Protein AF-A0A917K3A1-F1 (afdb_monomer)

Solvent-accessible surface area (backbone atoms only — not comparable to full-atom values): 6262 Å² total; per-residue (Å²): 129,63,49,69,59,51,55,51,52,44,35,72,72,70,45,47,66,42,64,54,45,58,83,72,63,44,71,78,52,56,69,62,37,50,51,62,28,53,80,51,60,37,42,48,59,26,20,41,42,78,35,59,71,73,63,29,78,86,44,46,67,66,44,49,56,52,48,48,56,41,50,54,48,23,47,69,58,72,21,90,44,73,48,80,41,73,59,67,42,37,44,94,85,80,64,48,77,75,49,73,90,68,90,57,100,90,60

InterPro domains:
  IPR013022 Xylose isomerase-like, TIM barrel domain [PF01261] (7-92)
  IPR036237 Xylose isomerase-like superfamily [SSF51658] (1-90)

Sequence (107 aa):
MPWARFLDEVAEAGYSWIELGPYGYLPTDPARLTEEAARRGLRVSAGTVFTGLHRGPSVWESTWEHVGRVAELTRAMGAKHLVVIPSFWRDDKTAEILEPPELTGAQ

Foldseek 3Di:
DQVLVVLVVCLVVPDAEDAPPDPPSADLPLVVNLVSSVVSNHAYAEYEAEAQCLQDPVCVVVSVVRVVSRCVSCVSRVYDYYHYHYDDCADPPPRHGNHDPDRDPVD

Secondary structure (DSSP, 8-state):
--HHHHHHHHHHTT--EEE--STTTS-SSHHHHHHHHHTTT-EEEEEEEEE-GGG-GGGHHHHHHHHHHHHHHHHHTT--EEEEEEPPSB-TTT--B-S-SS--TT-

Mean predicted aligned error: 3.38 Å

pLDDT: mean 95.15, std 5.13, range [63.84, 98.75]

Structure (mmCIF, N/CA/C/O backbone):
data_AF-A0A917K3A1-F1
#
_entry.id   AF-A0A917K3A1-F1
#
loop_
_atom_site.group_PDB
_atom_site.id
_atom_site.type_symbol
_atom_site.label_atom_id
_atom_site.label_alt_id
_atom_site.label_comp_id
_atom_site.label_asym_id
_atom_site.label_entity_id
_atom_site.label_seq_id
_atom_site.pdbx_PDB_ins_code
_atom_site.Cartn_x
_atom_site.Cartn_y
_atom_site.Cartn_z
_atom_site.occupancy
_atom_site.B_iso_or_equiv
_atom_site.auth_seq_id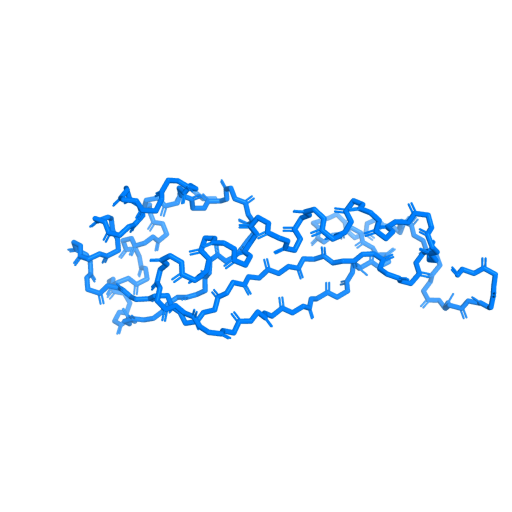
_atom_site.auth_comp_id
_atom_site.auth_asym_id
_atom_site.auth_atom_id
_atom_site.pdbx_PDB_model_num
ATOM 1 N N . MET A 1 1 ? -13.101 -0.082 -8.786 1.00 89.62 1 MET A N 1
ATOM 2 C CA . MET A 1 1 ? -14.116 0.044 -7.716 1.00 89.62 1 MET A CA 1
ATOM 3 C C . MET A 1 1 ? -13.712 1.168 -6.771 1.00 89.62 1 MET A C 1
ATOM 5 O O . MET A 1 1 ? -12.532 1.203 -6.442 1.00 89.62 1 MET A O 1
ATOM 9 N N . PRO A 1 2 ? -14.612 2.076 -6.350 1.00 97.00 2 PRO A N 1
ATOM 10 C CA . PRO A 1 2 ? -14.287 3.105 -5.356 1.00 97.00 2 PRO A CA 1
ATOM 11 C C . PRO A 1 2 ? -13.756 2.484 -4.058 1.00 97.00 2 PRO A C 1
ATOM 13 O O . PRO A 1 2 ? -14.303 1.486 -3.597 1.00 97.00 2 PRO A O 1
ATOM 16 N N . TRP A 1 3 ? -12.716 3.067 -3.463 1.00 97.88 3 TRP A N 1
ATOM 17 C CA . TRP A 1 3 ? -12.057 2.489 -2.285 1.00 97.88 3 TRP A CA 1
ATOM 18 C C . TRP A 1 3 ? -12.981 2.360 -1.067 1.00 97.88 3 TRP A C 1
ATOM 20 O O . TRP A 1 3 ? -12.847 1.414 -0.304 1.00 97.88 3 TRP A O 1
ATOM 30 N N . ALA A 1 4 ? -13.943 3.271 -0.888 1.00 98.19 4 ALA A N 1
ATOM 31 C CA . ALA A 1 4 ? -14.861 3.209 0.252 1.00 98.19 4 ALA A CA 1
ATOM 32 C C . ALA A 1 4 ? -15.706 1.931 0.201 1.00 98.19 4 ALA A C 1
ATOM 34 O O . ALA A 1 4 ? -15.787 1.206 1.187 1.00 98.19 4 ALA A O 1
ATOM 35 N N . ARG A 1 5 ? -16.214 1.609 -0.998 1.00 98.56 5 ARG A N 1
ATOM 36 C CA . ARG A 1 5 ? -16.954 0.376 -1.266 1.00 98.56 5 ARG A CA 1
ATOM 37 C C . ARG A 1 5 ? -16.095 -0.866 -1.027 1.00 98.56 5 ARG A C 1
ATOM 39 O O . ARG A 1 5 ? -16.583 -1.816 -0.439 1.00 98.56 5 ARG A O 1
ATOM 46 N N . PHE A 1 6 ? -14.824 -0.847 -1.436 1.00 98.19 6 PHE A N 1
ATOM 47 C CA . PHE A 1 6 ? -13.888 -1.933 -1.124 1.00 98.19 6 PHE A CA 1
ATOM 48 C C . PHE A 1 6 ? -13.779 -2.179 0.384 1.00 98.19 6 PHE A C 1
ATOM 50 O O . PHE A 1 6 ? -13.911 -3.316 0.823 1.00 98.19 6 PHE A O 1
ATOM 57 N N . LEU A 1 7 ? -13.562 -1.125 1.176 1.00 98.44 7 LEU A N 1
ATOM 58 C CA . LEU A 1 7 ? -13.431 -1.272 2.625 1.00 98.44 7 LEU A CA 1
ATOM 59 C C . LEU A 1 7 ? -14.729 -1.786 3.264 1.00 98.44 7 LEU A C 1
ATOM 61 O O . LEU A 1 7 ? -14.659 -2.613 4.169 1.00 98.44 7 LEU A O 1
ATOM 65 N N . ASP A 1 8 ? -15.891 -1.314 2.799 1.00 98.62 8 ASP A N 1
ATOM 66 C CA . ASP A 1 8 ? -17.197 -1.804 3.259 1.00 98.62 8 ASP A CA 1
ATOM 67 C C . ASP A 1 8 ? -17.361 -3.304 2.969 1.00 98.62 8 ASP A C 1
ATOM 69 O O . ASP A 1 8 ? -17.620 -4.080 3.885 1.00 98.62 8 ASP A O 1
ATOM 73 N N . GLU A 1 9 ? -17.135 -3.724 1.722 1.00 98.56 9 GLU A N 1
ATOM 74 C CA . GLU A 1 9 ? -17.326 -5.116 1.291 1.00 98.56 9 GLU A CA 1
ATOM 75 C C . GLU A 1 9 ? -16.333 -6.081 1.960 1.00 98.56 9 GLU A C 1
ATOM 77 O O . GLU A 1 9 ? -16.701 -7.197 2.324 1.00 98.56 9 GLU A O 1
ATOM 82 N N . VAL A 1 10 ? -15.078 -5.668 2.172 1.00 98.25 10 VAL A N 1
ATOM 83 C CA . VAL A 1 10 ? -14.084 -6.498 2.877 1.00 98.25 10 VAL A CA 1
ATOM 84 C C . VAL A 1 10 ? -14.471 -6.710 4.341 1.00 98.25 10 VAL A C 1
ATOM 86 O O . VAL A 1 10 ? -14.327 -7.820 4.860 1.00 98.25 10 VAL A O 1
ATOM 89 N N . ALA A 1 11 ? -14.972 -5.666 5.002 1.00 98.56 11 ALA A N 1
ATOM 90 C CA . ALA A 1 11 ? -15.450 -5.771 6.374 1.00 98.56 11 ALA A CA 1
ATOM 91 C C . ALA A 1 11 ? -16.726 -6.626 6.466 1.00 98.56 11 ALA A C 1
ATOM 93 O O . ALA A 1 11 ? -16.821 -7.483 7.343 1.00 98.56 11 ALA A O 1
ATOM 94 N N . GLU A 1 12 ? -17.673 -6.453 5.537 1.00 98.56 12 GLU A N 1
ATOM 95 C CA . GLU A 1 12 ? -18.893 -7.271 5.441 1.00 98.56 12 GLU A CA 1
ATOM 96 C C . GLU A 1 12 ? -18.573 -8.757 5.224 1.00 98.56 12 GLU A C 1
ATOM 98 O O . GLU A 1 12 ? -19.203 -9.627 5.824 1.00 98.56 12 GLU A O 1
ATOM 103 N N . ALA A 1 13 ? -17.533 -9.056 4.443 1.00 98.50 13 ALA A N 1
ATOM 104 C CA . ALA A 1 13 ? -17.035 -10.414 4.242 1.00 98.50 13 ALA A CA 1
ATOM 105 C C . ALA A 1 13 ? -16.343 -11.024 5.484 1.00 98.50 13 ALA A C 1
ATOM 107 O O . ALA A 1 13 ? -15.969 -12.198 5.460 1.00 98.50 13 ALA A O 1
ATOM 108 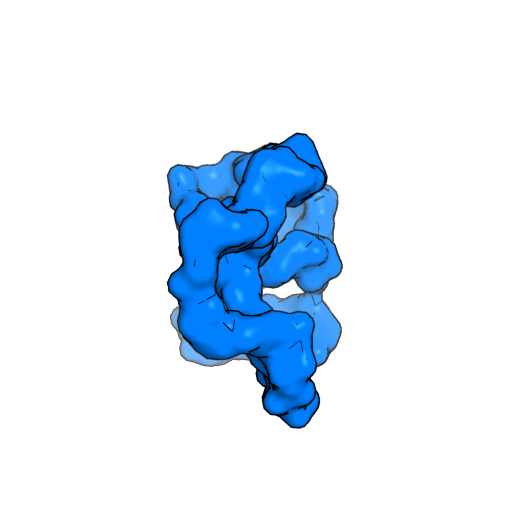N N . GLY A 1 14 ? -16.175 -10.265 6.574 1.00 98.50 14 GLY A N 1
ATOM 109 C CA . GLY A 1 14 ? -15.638 -10.745 7.852 1.00 98.50 14 GLY A CA 1
ATOM 110 C C . GLY A 1 14 ? -14.116 -10.653 7.993 1.00 98.50 14 GLY A C 1
ATOM 111 O O . GLY A 1 14 ? -13.553 -11.200 8.946 1.00 98.50 14 GLY A O 1
ATOM 112 N N . TYR A 1 15 ? -13.427 -9.968 7.078 1.00 98.56 15 TYR A N 1
ATOM 113 C CA . TYR A 1 15 ? -11.990 -9.734 7.206 1.00 98.56 15 TYR A CA 1
ATOM 114 C C . TYR A 1 15 ? -11.697 -8.577 8.164 1.00 98.56 15 TYR A C 1
ATOM 116 O O . TYR A 1 15 ? -12.412 -7.583 8.218 1.00 98.56 15 TYR A O 1
ATOM 124 N N . SER A 1 16 ? -10.587 -8.692 8.893 1.00 98.31 16 SER A N 1
ATOM 125 C CA . SER A 1 16 ? -10.077 -7.650 9.802 1.00 98.31 16 SER A CA 1
ATOM 126 C C . SER A 1 16 ? -8.749 -7.040 9.343 1.00 98.31 16 SER A C 1
ATOM 128 O O . SER A 1 16 ? -8.247 -6.104 9.965 1.00 98.31 16 SER A O 1
ATOM 130 N N . TRP A 1 17 ? -8.172 -7.552 8.252 1.00 98.25 17 TRP A N 1
ATOM 131 C CA . TRP A 1 17 ? -6.879 -7.122 7.729 1.00 98.25 17 TRP A CA 1
ATOM 132 C C . TRP A 1 17 ? -6.921 -6.933 6.219 1.00 98.25 17 TRP A C 1
ATOM 134 O O . TRP A 1 17 ? -7.514 -7.742 5.508 1.00 98.25 17 TRP A O 1
ATOM 144 N N . ILE A 1 18 ? -6.241 -5.889 5.751 1.00 97.69 18 ILE A N 1
ATOM 145 C CA . ILE A 1 18 ? -6.028 -5.579 4.336 1.00 97.69 18 ILE A CA 1
ATOM 146 C C . ILE A 1 18 ? -4.569 -5.209 4.077 1.00 97.69 18 ILE A C 1
ATOM 148 O O . ILE A 1 18 ? -3.850 -4.783 4.982 1.00 97.69 18 ILE A O 1
ATOM 152 N N . GLU A 1 19 ? -4.157 -5.292 2.817 1.00 97.06 19 GLU A N 1
ATOM 153 C CA . GLU A 1 19 ? -2.980 -4.576 2.325 1.00 97.06 19 GLU A CA 1
ATOM 154 C C . GLU A 1 19 ? -3.390 -3.224 1.729 1.00 97.06 19 GLU A C 1
ATOM 156 O O . GLU A 1 19 ? -4.539 -3.040 1.321 1.00 97.06 19 GLU A O 1
ATOM 161 N N . LEU A 1 20 ? -2.452 -2.272 1.657 1.00 96.75 20 LEU A N 1
ATOM 162 C CA . LEU A 1 20 ? -2.722 -0.954 1.061 1.00 96.75 20 LEU A CA 1
ATOM 163 C C . LEU A 1 20 ? -3.061 -1.025 -0.435 1.00 96.75 20 LEU A C 1
ATOM 165 O O . LEU A 1 20 ? -3.718 -0.123 -0.956 1.00 96.75 20 LEU A O 1
ATOM 169 N N . GLY A 1 21 ? -2.600 -2.076 -1.121 1.00 93.50 21 GLY A N 1
ATOM 170 C CA . GLY A 1 21 ? -2.680 -2.172 -2.572 1.00 93.50 21 GLY A CA 1
ATOM 171 C C . GLY A 1 21 ? -1.856 -1.077 -3.267 1.00 93.50 21 GLY A C 1
ATOM 172 O O . GLY A 1 21 ? -0.909 -0.544 -2.678 1.00 93.50 21 GLY A O 1
ATOM 173 N N . PRO A 1 22 ? -2.188 -0.735 -4.526 1.00 92.38 22 PRO A N 1
ATOM 174 C CA . PRO A 1 22 ? -1.493 0.313 -5.268 1.00 92.38 22 PRO A CA 1
ATOM 175 C C . PRO A 1 22 ? -1.571 1.671 -4.560 1.00 92.38 22 PRO A C 1
ATOM 177 O O . PRO A 1 22 ? -2.645 2.103 -4.133 1.00 92.38 22 PRO A O 1
ATOM 180 N N . TYR A 1 23 ? -0.441 2.377 -4.479 1.00 94.94 23 TYR A N 1
ATOM 181 C CA . TYR A 1 23 ? -0.385 3.696 -3.847 1.00 94.94 23 TYR A CA 1
ATOM 182 C C . TYR A 1 23 ? -1.384 4.671 -4.491 1.00 94.94 23 TYR A C 1
ATOM 184 O O . TYR A 1 23 ? -1.404 4.838 -5.710 1.00 94.94 23 TYR A O 1
ATOM 192 N N . GLY A 1 24 ? -2.205 5.325 -3.666 1.00 95.75 24 GLY A N 1
ATOM 193 C CA . GLY A 1 24 ? -3.256 6.241 -4.117 1.00 95.75 24 GLY A CA 1
ATOM 194 C C . GLY A 1 24 ? -4.609 5.587 -4.414 1.00 95.75 24 GLY A C 1
ATOM 195 O O . GLY A 1 24 ? -5.573 6.311 -4.655 1.00 95.75 24 GLY A O 1
ATOM 196 N N . TYR A 1 25 ? -4.722 4.252 -4.366 1.00 96.44 25 TYR A N 1
ATOM 197 C CA . TYR A 1 25 ? -6.029 3.590 -4.394 1.00 96.44 25 TYR A CA 1
ATOM 198 C C . TYR A 1 25 ? -6.832 3.901 -3.122 1.00 96.44 25 TYR A C 1
ATOM 200 O O . TYR A 1 25 ? -7.959 4.393 -3.199 1.00 96.44 25 TYR A O 1
ATOM 208 N N . LEU A 1 26 ? -6.225 3.651 -1.957 1.00 98.00 26 LEU A N 1
ATOM 209 C CA . LEU A 1 26 ? -6.709 4.116 -0.656 1.00 98.00 26 LEU A CA 1
ATOM 210 C C . LEU A 1 26 ? -6.239 5.564 -0.391 1.00 98.00 26 LEU A C 1
ATOM 212 O O . LEU A 1 26 ? -5.263 6.010 -1.003 1.00 98.00 26 LEU A O 1
ATOM 216 N N . PRO A 1 27 ? -6.885 6.305 0.534 1.00 98.19 27 PRO A N 1
ATOM 217 C CA . PRO A 1 27 ? -6.396 7.609 0.976 1.00 98.19 27 PRO A CA 1
ATOM 218 C C . PRO A 1 27 ? -4.922 7.581 1.400 1.00 98.19 27 PRO A C 1
ATOM 220 O O . PRO A 1 27 ? -4.505 6.714 2.162 1.00 98.19 27 PRO A O 1
ATOM 223 N N . THR A 1 28 ? -4.142 8.557 0.935 1.00 98.00 28 THR A N 1
ATOM 224 C CA . THR A 1 28 ? -2.714 8.685 1.276 1.00 98.00 28 THR A CA 1
ATOM 225 C C . THR A 1 28 ? -2.459 9.552 2.505 1.00 98.00 28 THR A C 1
ATOM 227 O O . THR A 1 28 ? -1.336 9.593 2.990 1.00 98.00 28 THR A O 1
ATOM 230 N N . ASP A 1 29 ? -3.481 10.255 3.002 1.00 98.38 29 ASP A N 1
ATOM 231 C CA . ASP A 1 29 ? -3.444 10.905 4.312 1.00 98.38 29 ASP A CA 1
ATOM 232 C C . ASP A 1 29 ? -3.614 9.830 5.404 1.00 98.38 29 ASP A C 1
ATOM 234 O O . ASP A 1 29 ? -4.691 9.220 5.483 1.00 98.38 29 ASP A O 1
ATOM 238 N N . PRO A 1 30 ? -2.595 9.589 6.251 1.00 98.25 30 PRO A N 1
ATOM 239 C CA . PRO A 1 30 ? -2.658 8.550 7.272 1.00 98.25 30 PRO A CA 1
ATOM 240 C C . PRO A 1 30 ? -3.777 8.754 8.294 1.00 98.25 30 PRO A C 1
ATOM 242 O O . PRO A 1 30 ? -4.336 7.768 8.776 1.00 98.25 30 PRO A O 1
ATOM 245 N N . ALA A 1 31 ? -4.126 10.002 8.627 1.00 98.38 31 ALA A N 1
ATOM 246 C CA . ALA A 1 31 ? -5.181 10.281 9.599 1.00 98.38 31 ALA A CA 1
ATOM 247 C C . ALA A 1 31 ? -6.540 9.833 9.051 1.00 98.38 31 ALA A C 1
ATOM 249 O O . ALA A 1 31 ? -7.260 9.067 9.694 1.00 98.38 31 ALA A O 1
ATOM 250 N N . ARG A 1 32 ? -6.830 10.223 7.806 1.00 98.56 32 ARG A N 1
ATOM 251 C CA . ARG A 1 32 ? -8.044 9.812 7.098 1.00 98.56 32 ARG A CA 1
ATOM 252 C C . ARG A 1 32 ? -8.115 8.299 6.903 1.00 98.56 32 ARG A C 1
ATOM 254 O O . ARG A 1 32 ? -9.171 7.706 7.104 1.00 98.56 32 ARG A O 1
ATOM 261 N N . LEU A 1 33 ? -7.013 7.668 6.495 1.00 98.50 33 LEU A N 1
ATOM 262 C CA . LEU A 1 33 ? -6.995 6.220 6.288 1.00 98.50 33 LEU A CA 1
ATOM 263 C C . LEU A 1 33 ? -7.204 5.458 7.605 1.00 98.50 33 LEU A C 1
ATOM 265 O O . LEU A 1 33 ? -7.930 4.465 7.629 1.00 98.50 33 LEU A O 1
ATOM 269 N N . THR A 1 34 ? -6.622 5.948 8.702 1.00 98.44 34 THR A N 1
ATOM 270 C CA . THR A 1 34 ? -6.822 5.383 10.044 1.00 98.44 34 THR A CA 1
ATOM 271 C C . THR A 1 34 ? -8.286 5.445 10.462 1.00 98.44 34 THR A C 1
ATOM 273 O O . THR A 1 34 ? -8.826 4.433 10.903 1.00 98.44 34 THR A O 1
ATOM 276 N N . GLU A 1 35 ? -8.946 6.591 10.288 1.00 98.56 35 GLU A N 1
ATOM 277 C CA . GLU A 1 35 ? -10.368 6.754 10.609 1.00 98.56 35 GLU A CA 1
ATOM 278 C C . GLU A 1 35 ? -11.252 5.795 9.795 1.00 98.56 35 GLU A C 1
ATOM 280 O O . GLU A 1 35 ? -12.074 5.062 10.353 1.00 98.56 35 GLU A O 1
ATOM 285 N N . GLU A 1 36 ? -11.050 5.749 8.476 1.00 98.56 36 GLU A N 1
ATOM 286 C CA . GLU A 1 36 ? -11.850 4.915 7.575 1.00 98.56 36 GLU A CA 1
ATOM 287 C C . GLU A 1 36 ? -11.663 3.413 7.834 1.00 98.56 36 GLU A C 1
ATOM 289 O O . GLU A 1 36 ? -12.636 2.653 7.759 1.00 98.56 36 GLU A O 1
ATOM 294 N N . ALA A 1 37 ? -10.443 2.979 8.162 1.00 98.38 37 ALA A N 1
ATOM 295 C CA . ALA A 1 37 ? -10.160 1.596 8.534 1.00 98.38 37 ALA A CA 1
ATOM 296 C C . ALA A 1 37 ? -10.758 1.252 9.910 1.00 98.38 37 ALA A C 1
ATOM 298 O O . ALA A 1 37 ? -11.455 0.244 10.048 1.00 98.38 37 ALA A O 1
ATOM 299 N N . ALA A 1 38 ? -10.563 2.117 10.911 1.00 98.19 38 ALA A N 1
ATOM 300 C CA . ALA A 1 38 ? -11.041 1.896 12.274 1.00 98.19 38 ALA A CA 1
ATOM 301 C C . ALA A 1 38 ? -12.570 1.811 12.354 1.00 98.19 38 ALA A C 1
ATOM 303 O O . ALA A 1 38 ? -13.090 0.926 13.035 1.00 98.19 38 ALA A O 1
ATOM 304 N N . ARG A 1 39 ? -13.299 2.652 11.601 1.00 98.38 39 ARG A N 1
ATOM 305 C CA . ARG A 1 39 ? -14.774 2.609 11.527 1.00 98.38 39 ARG A CA 1
ATOM 306 C C . ARG A 1 39 ? -15.310 1.234 11.110 1.00 98.38 39 ARG A C 1
ATOM 308 O O . ARG A 1 39 ? -16.444 0.897 11.430 1.00 98.38 39 ARG A O 1
ATOM 315 N N . ARG A 1 40 ? -14.497 0.449 10.402 1.00 98.56 40 ARG A N 1
ATOM 316 C CA . ARG A 1 40 ? -14.840 -0.873 9.863 1.00 98.56 40 ARG A CA 1
ATOM 317 C C . ARG A 1 40 ? -14.144 -2.025 10.584 1.00 98.56 40 ARG A C 1
ATOM 319 O O . ARG A 1 40 ? -14.262 -3.164 10.155 1.00 98.56 40 ARG A O 1
ATOM 326 N N . GLY A 1 41 ? -13.391 -1.743 11.649 1.00 98.44 41 GLY A N 1
ATOM 327 C CA . GLY A 1 41 ? -12.597 -2.758 12.345 1.00 98.44 41 GLY A CA 1
ATOM 328 C C . GLY A 1 41 ? -11.452 -3.338 11.504 1.00 98.44 41 GLY A C 1
ATOM 329 O O . GLY A 1 41 ? -10.984 -4.439 11.792 1.00 98.44 41 GLY A O 1
ATOM 330 N N . LEU A 1 42 ? -10.999 -2.615 10.475 1.00 98.75 42 LEU A N 1
ATOM 331 C CA . LEU A 1 42 ? -9.923 -3.039 9.584 1.00 98.75 42 LEU A CA 1
ATOM 332 C C . LEU A 1 42 ? -8.561 -2.541 10.070 1.00 98.75 42 LEU A C 1
ATOM 334 O O . LEU A 1 42 ? -8.427 -1.462 10.651 1.00 98.75 42 LEU A O 1
ATOM 338 N N . ARG A 1 43 ? -7.526 -3.327 9.778 1.00 98.38 43 ARG A N 1
ATOM 339 C CA . ARG A 1 43 ? -6.117 -3.015 10.040 1.00 98.38 43 ARG A CA 1
ATOM 340 C C . ARG A 1 43 ? -5.285 -3.257 8.786 1.00 98.38 43 ARG A C 1
ATOM 342 O O . ARG A 1 43 ? -5.631 -4.090 7.955 1.00 98.38 43 ARG A O 1
ATOM 349 N N . VAL A 1 44 ? -4.166 -2.553 8.664 1.00 98.25 44 VAL A N 1
ATOM 350 C CA . VAL A 1 44 ? -3.242 -2.725 7.535 1.00 98.25 44 VAL A CA 1
ATOM 351 C C . VAL A 1 44 ? -2.136 -3.698 7.929 1.00 98.25 44 VAL A C 1
ATOM 353 O O . VAL A 1 44 ? -1.478 -3.497 8.949 1.00 98.25 44 VAL A O 1
ATOM 356 N N . SER A 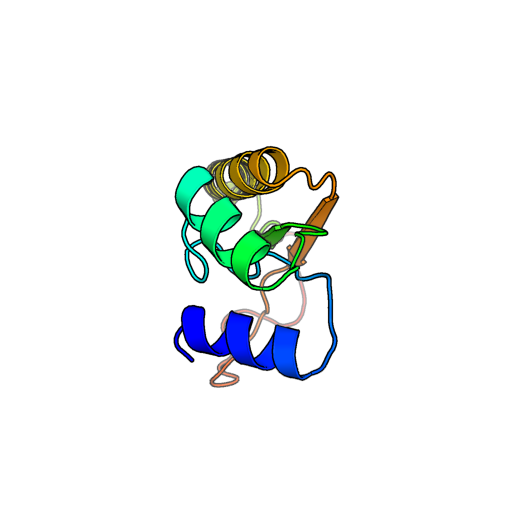1 45 ? -1.928 -4.754 7.143 1.00 97.94 45 SER A N 1
ATOM 357 C CA . SER A 1 45 ? -0.870 -5.754 7.369 1.00 97.94 45 SER A CA 1
ATOM 358 C C . SER A 1 45 ? 0.440 -5.402 6.657 1.00 97.94 45 SER A C 1
ATOM 360 O O . SER A 1 45 ? 1.522 -5.647 7.204 1.00 97.94 45 SER A O 1
ATOM 362 N N . ALA A 1 46 ? 0.346 -4.820 5.458 1.00 98.19 46 ALA A N 1
ATOM 363 C CA . ALA A 1 46 ? 1.474 -4.475 4.599 1.00 98.19 46 ALA A CA 1
ATOM 364 C C . ALA A 1 46 ? 1.118 -3.392 3.563 1.00 98.19 46 ALA A C 1
ATOM 366 O O . ALA A 1 46 ? -0.056 -3.144 3.269 1.00 98.19 46 ALA A O 1
ATOM 367 N N . GLY A 1 47 ? 2.151 -2.768 2.994 1.00 97.75 47 GLY A N 1
ATOM 368 C CA . GLY A 1 47 ? 2.050 -1.971 1.769 1.00 97.75 47 GLY A CA 1
ATOM 369 C C . GLY A 1 47 ? 2.510 -2.757 0.546 1.00 97.75 47 GLY A C 1
ATOM 370 O O . GLY A 1 47 ? 3.352 -3.644 0.667 1.00 97.75 47 GLY A O 1
ATOM 371 N N . THR A 1 48 ? 1.998 -2.411 -0.632 1.00 95.50 48 THR A N 1
ATOM 372 C CA . THR A 1 48 ? 2.337 -3.085 -1.893 1.00 95.50 48 THR A CA 1
ATOM 373 C C . THR A 1 48 ? 3.089 -2.127 -2.813 1.00 95.50 48 THR A C 1
ATOM 375 O O . THR A 1 48 ? 2.683 -0.978 -2.986 1.00 95.50 48 THR A O 1
ATOM 378 N N . VAL A 1 49 ? 4.177 -2.596 -3.423 1.00 95.19 49 VAL A N 1
ATOM 379 C CA . VAL A 1 49 ? 4.997 -1.828 -4.367 1.00 95.19 49 VAL A CA 1
ATOM 380 C C . VAL A 1 49 ? 5.181 -2.628 -5.649 1.00 95.19 49 VAL A C 1
ATOM 382 O O . VAL A 1 49 ? 5.593 -3.785 -5.595 1.00 95.19 49 VAL A O 1
ATOM 385 N N . PHE A 1 50 ? 4.952 -1.991 -6.797 1.00 92.62 50 PHE A N 1
ATOM 386 C CA . PHE A 1 50 ? 5.366 -2.518 -8.096 1.00 92.62 50 PHE A CA 1
ATOM 387 C C . PHE A 1 50 ? 6.683 -1.871 -8.517 1.00 92.62 50 PHE A C 1
ATOM 389 O O . PHE A 1 50 ? 6.815 -0.648 -8.460 1.00 92.62 50 PHE A O 1
ATOM 396 N N . THR A 1 51 ? 7.667 -2.672 -8.926 1.00 93.44 51 THR A N 1
ATOM 397 C CA . THR A 1 51 ? 8.996 -2.166 -9.306 1.00 93.44 51 THR A CA 1
ATOM 398 C C . THR A 1 51 ? 9.426 -2.678 -10.671 1.00 93.44 51 THR A C 1
ATOM 400 O O . THR A 1 51 ? 9.063 -3.773 -11.085 1.00 93.44 51 THR A O 1
ATOM 403 N N . GLY A 1 52 ? 10.183 -1.872 -11.410 1.00 92.69 52 GLY A N 1
ATOM 404 C CA . GLY A 1 52 ? 10.740 -2.245 -12.714 1.00 92.69 52 GLY A CA 1
ATOM 405 C C . GLY A 1 52 ? 12.232 -2.541 -12.647 1.00 92.69 52 GLY A C 1
ATOM 406 O O . GLY A 1 52 ? 12.926 -2.239 -13.607 1.00 92.69 52 GLY A O 1
ATOM 407 N N . LEU A 1 53 ? 12.743 -3.029 -11.507 1.00 92.75 53 LEU A N 1
ATOM 408 C CA . LEU A 1 53 ? 14.187 -3.101 -11.222 1.00 92.75 53 LEU A CA 1
ATOM 409 C C . LEU A 1 53 ? 14.989 -3.901 -12.260 1.00 92.75 53 LEU A C 1
ATOM 411 O O . LEU A 1 53 ? 16.181 -3.663 -12.417 1.00 92.75 53 LEU A O 1
ATOM 415 N N . HIS A 1 54 ? 14.342 -4.809 -12.995 1.00 91.12 54 HIS A N 1
ATOM 416 C CA . HIS A 1 54 ? 14.944 -5.545 -14.108 1.00 91.12 54 HIS A CA 1
ATOM 417 C C . HIS A 1 54 ? 15.263 -4.683 -15.334 1.00 91.12 54 HIS A C 1
ATOM 419 O O . HIS A 1 54 ? 15.899 -5.185 -16.242 1.00 91.12 54 HIS A O 1
ATOM 425 N N . ARG A 1 55 ? 14.828 -3.419 -15.385 1.00 90.56 55 ARG A N 1
ATOM 426 C CA . ARG A 1 55 ? 15.141 -2.450 -16.457 1.00 90.56 55 ARG A CA 1
ATOM 427 C C . ARG A 1 55 ? 16.426 -1.654 -16.178 1.00 90.56 55 ARG A C 1
ATOM 429 O O . ARG A 1 55 ? 16.667 -0.604 -16.783 1.00 90.56 55 ARG A O 1
ATOM 436 N N . GLY A 1 56 ? 17.200 -2.115 -15.201 1.00 91.31 56 GLY A N 1
ATOM 437 C CA . GLY A 1 56 ? 18.527 -1.610 -14.903 1.00 91.31 56 GLY A CA 1
ATOM 438 C C . GLY A 1 56 ? 18.552 -0.309 -14.097 1.00 91.31 56 GLY A C 1
ATOM 439 O O . GLY A 1 56 ? 17.532 0.164 -13.587 1.00 91.31 56 GLY A O 1
ATOM 440 N N . PRO A 1 57 ? 19.736 0.317 -13.968 1.00 93.31 57 PRO A N 1
ATOM 441 C CA . PRO A 1 57 ? 19.957 1.454 -13.068 1.00 93.31 57 PRO A CA 1
ATOM 442 C C . PRO A 1 57 ? 19.094 2.687 -13.363 1.00 93.31 57 PRO A C 1
ATOM 444 O O . PRO A 1 57 ? 18.863 3.504 -12.474 1.00 93.31 57 PRO A O 1
ATOM 447 N N . SER A 1 58 ? 18.601 2.822 -14.597 1.00 93.31 58 SER A N 1
ATOM 448 C CA . SER A 1 58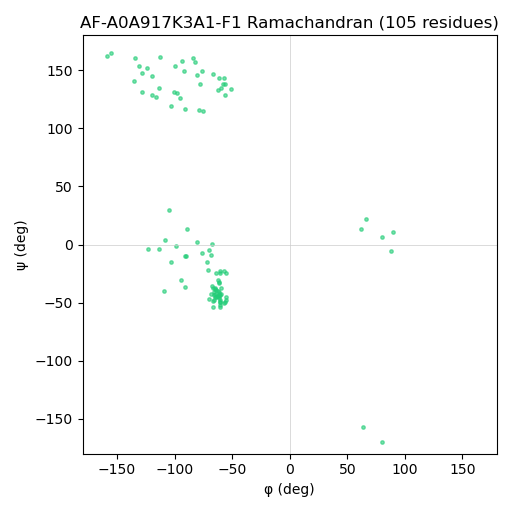 ? 17.810 3.976 -15.041 1.00 93.31 58 SER A CA 1
ATOM 449 C C . SER A 1 58 ? 16.512 4.182 -14.248 1.00 93.31 58 SER A C 1
ATOM 451 O O . SER A 1 58 ? 16.026 5.308 -14.159 1.00 93.31 58 SER A O 1
ATOM 453 N N . VAL A 1 59 ? 15.968 3.120 -13.640 1.00 94.25 59 VAL A N 1
ATOM 454 C CA . VAL A 1 59 ? 14.718 3.177 -12.863 1.00 94.25 59 VAL A CA 1
ATOM 455 C C . VAL A 1 59 ? 14.934 3.283 -11.352 1.00 94.25 59 VAL A C 1
ATOM 457 O O . VAL A 1 59 ? 13.956 3.314 -10.605 1.00 94.25 59 VAL A O 1
ATOM 460 N N . TRP A 1 60 ? 16.183 3.292 -10.876 1.00 94.62 60 TRP A N 1
ATOM 461 C CA . TRP A 1 60 ? 16.483 3.176 -9.446 1.00 94.62 60 TRP A CA 1
ATOM 462 C C . TRP A 1 60 ? 15.876 4.317 -8.627 1.00 94.62 60 TRP A C 1
ATOM 464 O O . TRP A 1 60 ? 15.116 4.064 -7.695 1.00 94.62 60 TRP A O 1
ATOM 474 N N . GLU A 1 61 ? 16.151 5.564 -9.012 1.00 97.31 61 GLU A N 1
ATOM 475 C CA . GLU A 1 61 ? 15.710 6.750 -8.266 1.00 97.31 61 GLU A CA 1
ATOM 476 C C . GLU A 1 61 ? 14.181 6.846 -8.184 1.00 97.31 61 GLU A C 1
ATOM 478 O O . GLU A 1 61 ? 13.619 7.020 -7.102 1.00 97.31 61 GLU A O 1
ATOM 483 N N . SER A 1 62 ? 13.482 6.643 -9.306 1.00 95.69 62 SER A N 1
ATOM 484 C CA . SER A 1 62 ? 12.015 6.679 -9.332 1.00 95.69 62 SER A CA 1
ATOM 485 C C . SER A 1 62 ? 11.392 5.510 -8.562 1.00 95.69 62 SER A C 1
ATOM 487 O O . SER A 1 62 ? 10.371 5.681 -7.889 1.00 95.69 62 SER A O 1
ATOM 489 N N . THR A 1 63 ? 12.023 4.331 -8.604 1.00 96.25 63 THR A N 1
ATOM 490 C CA . THR A 1 63 ? 11.612 3.176 -7.796 1.00 96.25 63 THR A CA 1
ATOM 491 C C . THR A 1 63 ? 11.777 3.476 -6.311 1.00 96.25 63 THR A C 1
ATOM 493 O O . THR A 1 63 ? 10.864 3.208 -5.532 1.00 96.25 63 THR A O 1
ATOM 496 N N . TRP A 1 64 ? 12.907 4.061 -5.911 1.00 96.56 64 TRP A N 1
ATOM 497 C CA . TRP A 1 64 ? 13.185 4.389 -4.517 1.00 96.56 64 TRP A CA 1
ATOM 498 C C . TRP A 1 64 ? 12.220 5.443 -3.967 1.00 96.56 64 TRP A C 1
ATOM 500 O O . TRP A 1 64 ? 11.676 5.262 -2.878 1.00 96.56 64 TRP A O 1
ATOM 510 N N . GLU A 1 65 ? 11.919 6.493 -4.737 1.00 97.25 65 GLU A N 1
ATOM 511 C CA . GLU A 1 65 ? 10.912 7.494 -4.364 1.00 97.25 65 GLU A CA 1
ATOM 512 C C . GLU A 1 65 ? 9.524 6.857 -4.169 1.00 97.25 65 GLU A C 1
ATOM 514 O O . GLU A 1 65 ? 8.803 7.155 -3.209 1.00 97.25 65 GLU A O 1
ATOM 519 N N . HIS A 1 66 ? 9.132 5.944 -5.064 1.00 96.19 66 HIS A N 1
ATOM 520 C CA . HIS A 1 66 ? 7.864 5.231 -4.947 1.00 96.19 66 HIS A CA 1
ATOM 521 C C . HIS A 1 66 ? 7.822 4.316 -3.713 1.00 96.19 66 HIS A C 1
ATOM 523 O O . HIS A 1 66 ? 6.872 4.400 -2.930 1.00 96.19 66 HIS A O 1
ATOM 529 N N . VAL A 1 67 ? 8.866 3.505 -3.498 1.00 97.12 67 VAL A N 1
ATOM 530 C CA . VAL A 1 67 ? 9.023 2.658 -2.303 1.00 97.12 67 VAL A CA 1
ATOM 531 C C . VAL A 1 67 ? 8.949 3.506 -1.035 1.00 97.12 67 VAL A C 1
ATOM 533 O O . VAL A 1 67 ? 8.235 3.132 -0.108 1.00 97.12 67 VAL A O 1
ATOM 536 N N . GLY A 1 68 ? 9.629 4.656 -1.003 1.00 97.75 68 GLY A N 1
ATOM 537 C CA . GLY A 1 68 ? 9.647 5.573 0.136 1.00 97.75 68 GLY A CA 1
ATOM 538 C C . GLY A 1 68 ? 8.248 6.034 0.536 1.00 97.75 68 GLY A C 1
ATOM 539 O O . GLY A 1 68 ? 7.854 5.871 1.690 1.00 97.75 68 GLY A O 1
ATOM 540 N N . ARG A 1 69 ? 7.446 6.504 -0.428 1.00 97.81 69 ARG A N 1
ATOM 541 C CA . ARG A 1 69 ? 6.058 6.932 -0.172 1.00 97.81 69 ARG A CA 1
ATOM 542 C C . ARG A 1 69 ? 5.181 5.802 0.369 1.00 97.81 69 ARG A C 1
ATOM 544 O O . ARG A 1 69 ? 4.423 6.000 1.319 1.00 97.81 69 ARG A O 1
ATOM 551 N N . VAL A 1 70 ? 5.298 4.600 -0.201 1.00 98.12 70 VAL A N 1
ATOM 552 C CA . VAL A 1 70 ? 4.547 3.430 0.285 1.00 98.12 70 VAL A CA 1
ATOM 553 C C . VAL A 1 70 ? 5.007 3.044 1.691 1.00 98.12 70 VAL A C 1
ATOM 555 O O . VAL A 1 70 ? 4.169 2.783 2.554 1.00 98.12 70 VAL A O 1
ATOM 558 N N . ALA A 1 71 ? 6.315 3.043 1.952 1.00 98.12 71 ALA A N 1
ATOM 559 C CA . ALA A 1 71 ? 6.894 2.720 3.253 1.00 98.12 71 ALA A CA 1
ATOM 560 C C . ALA A 1 71 ? 6.436 3.694 4.346 1.00 98.12 71 ALA A C 1
ATOM 562 O O . ALA A 1 71 ? 6.082 3.263 5.445 1.00 98.12 71 ALA A O 1
ATOM 563 N N . GLU A 1 72 ? 6.400 4.993 4.046 1.00 98.38 72 GLU A N 1
ATOM 564 C CA . GLU A 1 72 ? 5.935 6.028 4.969 1.00 98.38 72 GLU A CA 1
ATOM 565 C C . GLU A 1 72 ? 4.476 5.821 5.373 1.00 98.38 72 GLU A C 1
ATOM 567 O O . GLU A 1 72 ? 4.178 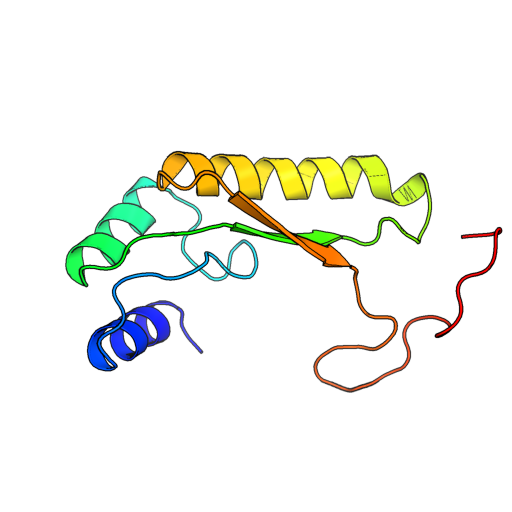5.792 6.571 1.00 98.38 72 GLU A O 1
ATOM 572 N N . LEU A 1 73 ? 3.585 5.605 4.398 1.00 98.56 73 LEU A N 1
ATOM 573 C CA . LEU A 1 73 ? 2.173 5.331 4.668 1.00 98.56 73 LEU A CA 1
ATOM 574 C C . LEU A 1 73 ? 1.994 4.005 5.418 1.00 98.56 73 LEU A C 1
ATOM 576 O O . LEU A 1 73 ? 1.293 3.953 6.423 1.00 98.56 73 LEU A O 1
ATOM 580 N N . THR A 1 74 ? 2.681 2.944 4.988 1.00 98.44 74 THR A N 1
ATOM 581 C CA . THR A 1 74 ? 2.649 1.618 5.634 1.00 98.44 74 THR A CA 1
ATOM 582 C C . THR A 1 74 ? 3.030 1.712 7.108 1.00 98.44 74 THR A C 1
ATOM 584 O O . THR A 1 74 ? 2.312 1.207 7.974 1.00 98.44 74 THR A O 1
ATOM 587 N N . ARG A 1 75 ? 4.125 2.422 7.405 1.00 98.56 75 ARG A N 1
ATOM 588 C CA . ARG A 1 75 ? 4.576 2.677 8.774 1.00 98.56 75 ARG A CA 1
ATOM 589 C C . ARG A 1 75 ? 3.542 3.476 9.560 1.00 98.56 75 ARG A C 1
ATOM 591 O O . ARG A 1 75 ? 3.274 3.136 10.709 1.00 98.56 75 ARG A O 1
ATOM 598 N N . ALA A 1 76 ? 2.970 4.524 8.965 1.00 98.38 76 ALA A N 1
ATOM 599 C CA . ALA A 1 76 ? 1.960 5.353 9.620 1.00 98.38 76 ALA A CA 1
ATOM 600 C C . ALA A 1 76 ? 0.690 4.559 9.974 1.00 98.38 76 ALA A C 1
ATOM 602 O O . ALA A 1 76 ? 0.076 4.817 11.004 1.00 98.38 76 ALA A O 1
ATOM 603 N N . MET A 1 77 ? 0.362 3.532 9.187 1.00 98.25 77 MET A N 1
ATOM 604 C CA . MET A 1 77 ? -0.733 2.595 9.463 1.00 98.25 77 MET A CA 1
ATOM 605 C C . MET A 1 77 ? -0.375 1.485 10.471 1.00 98.25 77 MET A C 1
ATOM 607 O O . MET A 1 77 ? -1.195 0.610 10.749 1.00 98.25 77 MET A O 1
ATOM 611 N N . GLY A 1 78 ? 0.842 1.494 11.028 1.00 97.69 78 GLY A N 1
ATOM 612 C CA . GLY A 1 78 ? 1.313 0.516 12.014 1.00 97.69 78 GLY A CA 1
ATOM 613 C C . GLY A 1 78 ? 1.777 -0.823 11.428 1.00 97.69 78 GLY A C 1
ATOM 614 O O . GLY A 1 78 ? 2.094 -1.744 12.187 1.00 97.69 78 GLY A O 1
ATOM 615 N N . ALA A 1 79 ? 1.841 -0.942 10.100 1.00 98.00 79 ALA A N 1
ATOM 616 C CA . ALA A 1 79 ? 2.360 -2.116 9.410 1.00 98.00 79 ALA A CA 1
ATOM 617 C C . ALA A 1 79 ? 3.896 -2.081 9.315 1.00 98.00 79 ALA A C 1
ATOM 619 O O . ALA A 1 79 ? 4.528 -1.027 9.393 1.00 98.00 79 ALA A O 1
ATOM 620 N N . LYS A 1 80 ? 4.507 -3.262 9.158 1.00 97.38 80 LYS A N 1
ATOM 621 C CA . LYS A 1 80 ? 5.975 -3.443 9.164 1.00 97.38 80 LYS A CA 1
ATOM 622 C C . LYS A 1 80 ? 6.532 -4.099 7.903 1.00 97.38 80 LYS A C 1
ATOM 624 O O . LYS A 1 80 ? 7.743 -4.260 7.797 1.00 97.38 80 LYS A O 1
ATOM 629 N N . HIS A 1 81 ? 5.666 -4.499 6.977 1.00 97.88 81 HIS A N 1
ATOM 630 C CA . HIS A 1 81 ? 6.049 -5.269 5.800 1.00 97.88 81 HIS A CA 1
ATOM 631 C C . HIS A 1 81 ? 5.706 -4.509 4.524 1.00 97.88 81 HIS A C 1
ATOM 633 O O . HIS A 1 81 ? 4.685 -3.823 4.45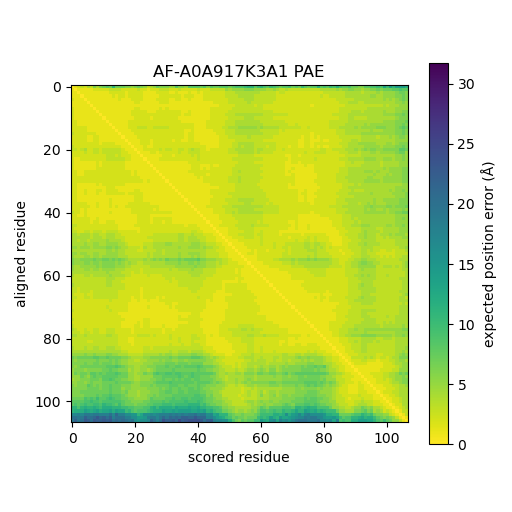0 1.00 97.88 81 HIS A O 1
ATOM 639 N N . LEU A 1 82 ? 6.561 -4.675 3.520 1.00 97.69 82 LEU A N 1
ATOM 640 C CA . LEU A 1 82 ? 6.315 -4.253 2.151 1.00 97.69 82 LEU A CA 1
ATOM 641 C C . LEU A 1 82 ? 6.352 -5.485 1.255 1.00 97.69 82 LEU A C 1
ATOM 643 O O . LEU A 1 82 ? 7.314 -6.252 1.294 1.00 97.69 82 LEU A O 1
ATOM 647 N N . VAL A 1 83 ? 5.313 -5.652 0.448 1.00 96.25 83 VAL A N 1
ATOM 648 C CA . VAL A 1 83 ? 5.257 -6.648 -0.618 1.00 96.25 83 VAL A CA 1
ATOM 649 C C . VAL A 1 83 ? 5.789 -5.991 -1.884 1.00 96.25 83 VAL A C 1
ATOM 651 O O . VAL A 1 83 ? 5.212 -5.021 -2.374 1.00 96.25 83 VAL A O 1
ATOM 654 N N . VAL A 1 84 ? 6.905 -6.502 -2.399 1.00 94.31 84 VAL A N 1
ATOM 655 C CA . VAL A 1 84 ? 7.547 -5.996 -3.617 1.00 94.31 84 VAL A CA 1
ATOM 656 C C . VAL A 1 84 ? 7.241 -6.949 -4.762 1.00 94.31 84 VAL A C 1
ATOM 658 O O . VAL A 1 84 ? 7.604 -8.123 -4.712 1.00 94.31 84 VAL A O 1
ATOM 661 N N . ILE A 1 85 ? 6.575 -6.433 -5.790 1.00 93.00 85 ILE A N 1
ATOM 662 C CA . ILE A 1 85 ? 6.130 -7.188 -6.959 1.00 93.00 85 ILE A CA 1
ATOM 663 C C . ILE A 1 85 ? 6.869 -6.638 -8.187 1.00 93.00 85 ILE A C 1
ATOM 665 O O . ILE A 1 85 ? 6.851 -5.425 -8.414 1.00 93.00 85 ILE A O 1
ATOM 669 N N . PRO A 1 86 ? 7.544 -7.478 -8.985 1.00 90.94 86 PRO A N 1
ATOM 670 C CA . PRO A 1 86 ? 8.140 -7.021 -10.232 1.00 90.94 86 PRO A CA 1
ATOM 671 C C . PRO A 1 86 ? 7.050 -6.626 -11.233 1.00 90.94 86 PRO A C 1
ATOM 673 O O . PRO A 1 86 ? 5.969 -7.215 -11.272 1.00 90.94 86 PRO A O 1
ATOM 676 N N . SER A 1 87 ? 7.344 -5.627 -12.059 1.00 90.06 87 SER A N 1
ATOM 677 C CA . SER A 1 87 ? 6.473 -5.236 -13.163 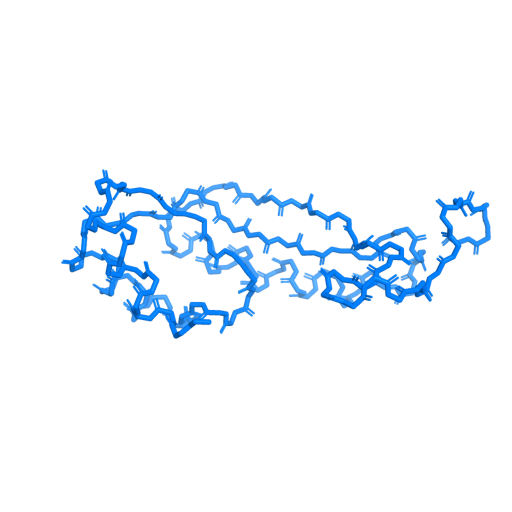1.00 90.06 87 SER A CA 1
ATOM 678 C C . SER A 1 87 ? 6.342 -6.399 -14.134 1.00 90.06 87 SER A C 1
ATOM 680 O O . SER A 1 87 ? 7.296 -7.136 -14.384 1.00 90.06 87 SER A O 1
ATOM 682 N N . PHE A 1 88 ? 5.150 -6.550 -14.690 1.00 91.25 88 PHE A N 1
ATOM 683 C CA . PHE A 1 88 ? 4.887 -7.572 -15.683 1.00 91.25 88 PHE A CA 1
ATOM 684 C C . PHE A 1 88 ? 5.462 -7.168 -17.042 1.00 91.25 88 PHE A C 1
ATOM 686 O O . PHE A 1 88 ? 5.464 -5.993 -17.404 1.00 91.25 88 PHE A O 1
ATOM 693 N N . TRP A 1 89 ? 5.864 -8.172 -17.821 1.00 92.25 89 TRP A N 1
ATOM 694 C CA . TRP A 1 89 ? 6.246 -7.992 -19.222 1.00 92.25 89 TRP A CA 1
ATOM 695 C C . TRP A 1 89 ? 5.034 -7.810 -20.157 1.00 92.25 89 TRP A C 1
ATOM 697 O O . TRP A 1 89 ? 5.181 -7.508 -21.340 1.00 92.25 89 TRP A O 1
ATOM 707 N N . ARG A 1 90 ? 3.822 -7.984 -19.616 1.00 93.94 90 ARG A N 1
ATOM 708 C CA . ARG A 1 90 ? 2.541 -7.706 -20.269 1.00 93.94 90 ARG A CA 1
ATOM 709 C C . ARG A 1 90 ? 1.722 -6.742 -19.434 1.00 93.94 90 ARG A C 1
ATOM 711 O O . ARG A 1 90 ? 1.817 -6.768 -18.212 1.00 93.94 90 ARG A O 1
ATOM 718 N N . ASP A 1 91 ? 0.865 -5.973 -20.080 1.00 91.44 91 ASP A N 1
ATOM 719 C CA . ASP A 1 91 ? -0.141 -5.173 -19.396 1.00 91.44 91 ASP A CA 1
ATOM 720 C C . ASP A 1 91 ? -1.121 -6.082 -18.628 1.00 91.44 91 ASP A C 1
ATOM 722 O O . ASP A 1 91 ? -1.610 -7.088 -19.152 1.00 91.44 91 ASP A O 1
ATOM 726 N N . ASP A 1 92 ? -1.399 -5.739 -17.370 1.00 85.38 92 ASP A N 1
ATOM 727 C CA . ASP A 1 92 ? -2.180 -6.559 -16.437 1.00 85.38 92 ASP A CA 1
ATOM 728 C C . ASP A 1 92 ? -3.677 -6.612 -16.777 1.00 85.38 92 ASP A C 1
ATOM 730 O O . ASP A 1 92 ? -4.392 -7.487 -16.284 1.00 85.38 92 ASP A O 1
ATOM 734 N N . LYS A 1 93 ? -4.158 -5.703 -17.635 1.00 87.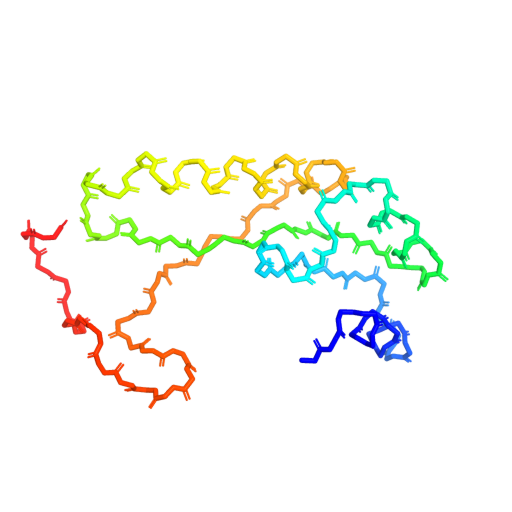62 93 LYS A N 1
ATOM 735 C CA . LYS A 1 93 ? -5.578 -5.576 -17.993 1.00 87.62 93 LYS A CA 1
ATOM 736 C C . LYS A 1 93 ? -5.871 -6.022 -19.415 1.00 87.62 93 LYS A C 1
ATOM 738 O O . LYS A 1 93 ? -6.912 -6.625 -19.665 1.00 87.62 93 LYS A O 1
ATOM 743 N N . THR A 1 94 ? -4.985 -5.692 -20.345 1.00 95.06 94 THR A N 1
ATOM 744 C CA . THR A 1 94 ? -5.170 -5.895 -21.788 1.00 95.06 94 THR A CA 1
ATOM 745 C C . THR A 1 94 ? -4.390 -7.089 -22.325 1.00 95.06 94 THR A C 1
ATOM 747 O O . THR A 1 94 ? -4.686 -7.556 -23.422 1.00 95.06 94 THR A O 1
ATOM 750 N N . ALA A 1 95 ? -3.420 -7.600 -21.556 1.00 93.06 95 ALA A N 1
ATOM 751 C CA . ALA A 1 95 ? -2.468 -8.627 -21.971 1.00 93.06 95 ALA A CA 1
ATOM 752 C C . ALA A 1 95 ? -1.551 -8.227 -23.146 1.00 93.06 95 ALA A C 1
ATOM 754 O O . ALA A 1 95 ? -0.874 -9.097 -23.702 1.00 93.06 95 ALA A O 1
ATOM 755 N N . GLU A 1 96 ? -1.491 -6.937 -23.501 1.00 96.50 96 GLU A N 1
ATOM 756 C CA . GLU A 1 96 ? -0.522 -6.404 -24.463 1.00 96.50 96 GLU A CA 1
ATOM 757 C C . GLU A 1 96 ? 0.910 -6.699 -24.000 1.00 96.50 96 GLU A C 1
ATOM 759 O O . GLU A 1 96 ? 1.222 -6.580 -22.818 1.00 96.50 96 GLU A O 1
ATOM 764 N N . ILE A 1 97 ? 1.788 -7.095 -24.923 1.00 94.94 97 ILE A N 1
ATOM 765 C CA . ILE A 1 97 ? 3.205 -7.341 -24.634 1.00 94.94 97 ILE A CA 1
ATOM 766 C C . ILE A 1 97 ? 3.930 -5.993 -24.566 1.00 94.94 97 ILE A C 1
ATOM 768 O O . ILE A 1 97 ? 4.020 -5.295 -25.571 1.00 94.94 97 ILE A O 1
ATOM 772 N N . LEU A 1 98 ? 4.463 -5.651 -23.391 1.00 92.62 98 LEU A N 1
ATOM 773 C CA . LEU A 1 98 ? 5.169 -4.390 -23.132 1.00 92.62 98 LEU A CA 1
ATOM 774 C C . LEU A 1 98 ? 6.687 -4.529 -23.302 1.00 92.62 98 LEU A C 1
ATOM 776 O O . LEU A 1 98 ? 7.371 -3.571 -23.654 1.00 92.62 98 LEU A O 1
ATOM 780 N N . GLU A 1 99 ? 7.218 -5.719 -23.034 1.00 91.50 99 GLU A N 1
ATOM 781 C CA . GLU A 1 99 ? 8.643 -6.043 -23.115 1.00 91.50 99 GLU A CA 1
ATOM 782 C C . GLU A 1 99 ? 8.836 -7.556 -23.357 1.00 91.50 99 GLU A C 1
ATOM 784 O O . GLU A 1 99 ? 7.881 -8.327 -23.208 1.00 91.50 99 GLU A O 1
ATOM 789 N N . PRO A 1 100 ? 10.036 -8.007 -23.774 1.00 92.00 100 PRO A N 1
ATOM 790 C CA . PRO A 1 100 ? 10.312 -9.427 -23.978 1.00 92.00 100 PRO A CA 1
ATOM 791 C C . PRO A 1 100 ? 10.069 -10.263 -22.707 1.00 92.00 100 PRO A C 1
ATOM 793 O O . PRO A 1 100 ? 10.382 -9.799 -21.608 1.00 92.00 100 PRO A O 1
ATOM 796 N N . PRO A 1 101 ? 9.545 -11.498 -22.831 1.00 90.94 101 PRO A N 1
ATOM 797 C CA . PRO A 1 101 ? 9.315 -12.370 -21.681 1.00 90.94 101 PRO A CA 1
ATOM 798 C C . PRO A 1 101 ? 10.613 -12.919 -21.069 1.00 90.94 101 PRO A C 1
ATOM 800 O O . PRO A 1 101 ? 10.620 -13.305 -19.899 1.00 90.94 101 PRO A O 1
ATOM 803 N N . GLU A 1 102 ? 11.708 -12.946 -21.831 1.00 90.38 102 GLU A N 1
ATOM 804 C CA . GLU A 1 102 ? 13.033 -13.335 -21.358 1.00 90.38 102 GLU A CA 1
ATOM 805 C C . GLU A 1 102 ? 13.923 -12.116 -21.081 1.00 90.38 102 GLU A C 1
ATOM 807 O O . GLU A 1 102 ? 14.087 -11.239 -21.931 1.00 90.38 102 GLU A O 1
ATOM 812 N N . LEU A 1 103 ? 14.557 -12.098 -19.904 1.00 86.19 103 LEU A N 1
ATOM 813 C CA . LEU A 1 103 ? 15.563 -11.094 -19.562 1.00 86.19 103 LEU A CA 1
ATOM 814 C C . LEU A 1 103 ? 16.908 -11.415 -20.220 1.00 86.19 103 LEU A C 1
ATOM 816 O O . LEU A 1 103 ? 17.375 -12.556 -20.198 1.00 86.19 103 LEU A O 1
ATOM 820 N N . THR A 1 104 ? 17.563 -10.385 -20.747 1.00 84.94 104 THR A N 1
ATOM 821 C CA . THR A 1 104 ? 18.947 -10.451 -21.241 1.00 84.94 104 THR A CA 1
ATOM 822 C C . THR A 1 104 ? 19.859 -9.609 -20.353 1.00 84.94 104 THR A C 1
ATOM 824 O O . THR A 1 104 ? 19.392 -8.719 -19.655 1.00 84.94 104 THR A O 1
ATOM 827 N N . GLY A 1 105 ? 21.176 -9.827 -20.401 1.00 79.06 105 GLY A N 1
ATOM 828 C CA . GLY A 1 105 ? 22.130 -9.035 -19.606 1.00 79.06 105 GLY A CA 1
ATOM 829 C C . GLY A 1 105 ? 22.261 -7.557 -20.010 1.00 79.06 105 GLY A C 1
ATOM 830 O O . GLY A 1 105 ? 23.084 -6.854 -19.435 1.00 79.06 105 GLY A O 1
ATOM 831 N N . ALA A 1 106 ? 21.517 -7.105 -21.026 1.00 75.00 106 ALA A N 1
ATOM 832 C CA . ALA A 1 106 ? 21.477 -5.713 -21.479 1.00 75.00 106 ALA A CA 1
ATOM 833 C C . ALA A 1 106 ? 20.400 -4.871 -20.766 1.00 75.00 106 ALA A C 1
ATOM 835 O O . ALA A 1 106 ? 20.370 -3.654 -20.957 1.00 75.00 106 ALA A O 1
ATOM 836 N N . GLN A 1 107 ? 19.520 -5.517 -19.999 1.00 63.84 107 GLN A N 1
ATOM 837 C CA . GLN A 1 107 ? 18.509 -4.882 -19.152 1.00 63.84 107 GLN A CA 1
ATOM 838 C C . GLN A 1 107 ? 19.049 -4.763 -17.725 1.00 63.84 107 GLN A C 1
ATOM 840 O O . GLN A 1 107 ? 18.842 -3.687 -17.124 1.00 63.84 107 GLN A O 1
#

Nearest PDB structures (foldseek):
  3u0h-assembly1_A  TM=7.721E-01  e=5.127E-03  Alicyclobacillus acidocald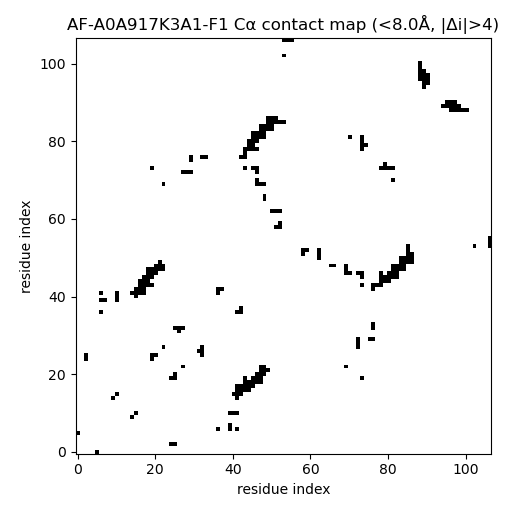arius subsp. acidocaldarius DSM 446
  2g0w-assembly1_A  TM=7.445E-01  e=1.947E-02  Listeria monocytogenes
  7vpf-assembly1_B  TM=7.003E-01  e=5.048E-02  Paenibacillus sp. FSL H7-0331
  2nva-assembly2_C  TM=5.518E-01  e=2.471E-01  Paramecium bursaria Chlorella virus 1
  6hqu-assembly5_E  TM=3.588E-01  e=2.011E+00  Pyrococcus furiosus DSM 3638

Radius of gyration: 16.18 Å; Cα contacts (8 Å, |Δi|>4): 137; chains: 1; bounding box: 41×24×37 Å

Organism: NCBI:txid1954